Protein AF-A0A4Q8QYJ1-F1 (afdb_monomer_lite)

Sequence (113 aa):
MNRKQAVRINEHLLDAYQAMDDARMAIAGLGKDERLKLEDLLQEVVAALQQKLLAPIYDQYPDLEPPVVDEEIPTVDSRLEWSQVRLPPSLTEADFDSIIFSLLKPQWRRPQG

Foldseek 3Di:
DDPVVLLVLLVVLVVVLVVLVVVLVVCPPPDPVVNVVSVVVSVVVNCCSVPVPVVVSCVVPVVSDDPPPPPPVPPPPPPDDPVNDDDDPVDDPVNVVVVVVVPDDPVPDDDDD

Radius of gyration: 21.28 Å; chains: 1; bounding box: 55×32×40 Å

Structure (mmCIF, N/CA/C/O backbone):
data_AF-A0A4Q8QYJ1-F1
#
_entry.id   AF-A0A4Q8QYJ1-F1
#
loop_
_atom_site.group_PDB
_atom_site.id
_atom_site.type_symbol
_atom_site.label_atom_id
_atom_site.label_alt_id
_atom_site.label_comp_id
_atom_site.label_asym_id
_atom_site.label_entity_id
_atom_site.label_seq_id
_atom_site.pdbx_PDB_ins_code
_atom_site.Cartn_x
_atom_site.Cartn_y
_atom_site.Cartn_z
_atom_site.occupancy
_atom_site.B_iso_or_equiv
_atom_site.auth_seq_id
_atom_site.auth_comp_id
_atom_site.auth_asym_id
_atom_site.auth_atom_id
_atom_site.pdbx_PDB_model_num
ATOM 1 N N . MET A 1 1 ? 19.370 -2.284 -14.302 1.00 87.12 1 MET A N 1
ATOM 2 C CA . MET A 1 1 ? 18.481 -3.471 -14.244 1.00 87.12 1 MET A CA 1
ATOM 3 C C . MET A 1 1 ? 17.864 -3.682 -15.621 1.00 87.12 1 MET A C 1
ATOM 5 O O . MET A 1 1 ? 17.606 -2.681 -16.274 1.00 87.12 1 MET A O 1
ATOM 9 N N . ASN A 1 2 ? 17.649 -4.919 -16.093 1.00 94.81 2 ASN A N 1
ATOM 10 C CA . ASN A 1 2 ? 16.977 -5.133 -17.388 1.00 94.81 2 ASN A CA 1
ATOM 11 C C . ASN A 1 2 ? 15.441 -5.105 -17.255 1.00 94.81 2 ASN A C 1
ATOM 13 O O . ASN A 1 2 ? 14.911 -5.344 -16.172 1.00 94.81 2 ASN A O 1
ATOM 17 N N . ARG A 1 3 ? 14.720 -4.868 -18.359 1.00 93.56 3 ARG A N 1
ATOM 18 C CA . ARG A 1 3 ? 13.250 -4.741 -18.342 1.00 93.56 3 ARG A CA 1
ATOM 19 C C . ARG A 1 3 ? 12.545 -5.968 -17.759 1.00 93.56 3 ARG A C 1
ATOM 21 O O . ARG A 1 3 ? 11.590 -5.833 -17.010 1.00 93.56 3 ARG A O 1
ATOM 28 N N . LYS A 1 4 ? 13.025 -7.180 -18.056 1.00 95.19 4 LYS A N 1
ATOM 29 C CA . LYS A 1 4 ? 12.420 -8.420 -17.535 1.00 95.19 4 LYS A CA 1
ATOM 30 C C . LYS A 1 4 ? 12.559 -8.533 -16.014 1.00 95.19 4 LYS A C 1
ATOM 32 O O . LYS A 1 4 ? 11.681 -9.085 -15.364 1.00 95.19 4 LYS A 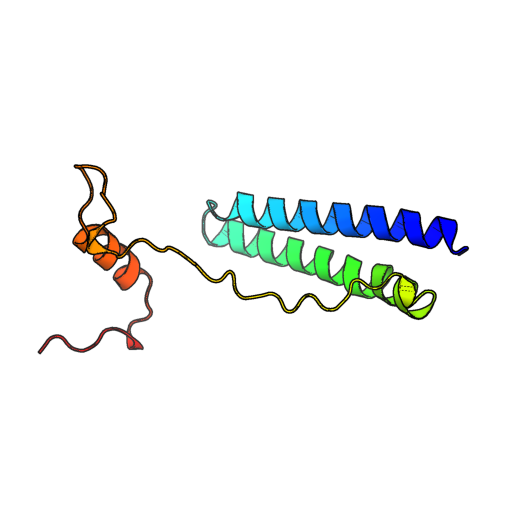O 1
ATOM 37 N N . GLN A 1 5 ? 13.668 -8.056 -15.456 1.00 94.31 5 GLN A N 1
ATOM 38 C CA . GLN A 1 5 ? 13.861 -7.959 -14.011 1.00 94.31 5 GLN A CA 1
ATOM 39 C C . GLN A 1 5 ? 12.973 -6.863 -13.418 1.00 94.31 5 GLN A C 1
ATOM 41 O O . GLN A 1 5 ? 12.353 -7.106 -12.391 1.00 94.31 5 GLN A O 1
ATOM 46 N N . ALA A 1 6 ? 12.869 -5.715 -14.095 1.00 94.19 6 ALA A N 1
ATOM 47 C CA . ALA A 1 6 ? 12.019 -4.604 -13.676 1.00 94.19 6 ALA A CA 1
ATOM 48 C C . ALA A 1 6 ? 10.551 -5.024 -13.551 1.00 94.19 6 ALA A C 1
ATOM 50 O O . ALA A 1 6 ? 9.957 -4.788 -12.510 1.00 94.19 6 ALA A O 1
ATOM 51 N N . VAL A 1 7 ? 10.012 -5.736 -14.548 1.00 94.69 7 VAL A N 1
ATOM 52 C CA . VAL A 1 7 ? 8.640 -6.274 -14.522 1.00 94.69 7 VAL A CA 1
ATOM 53 C C . VAL A 1 7 ? 8.409 -7.164 -13.303 1.00 94.69 7 VAL A C 1
ATOM 55 O O . VAL A 1 7 ? 7.476 -6.927 -12.551 1.00 94.69 7 VAL A O 1
ATOM 58 N N . ARG A 1 8 ? 9.287 -8.145 -13.054 1.00 95.06 8 ARG A N 1
ATOM 59 C CA . ARG A 1 8 ? 9.114 -9.059 -11.912 1.00 95.06 8 ARG A CA 1
ATOM 60 C C . ARG A 1 8 ? 9.200 -8.343 -10.570 1.00 95.06 8 ARG A C 1
ATOM 62 O O . ARG A 1 8 ? 8.470 -8.673 -9.647 1.00 95.06 8 ARG A O 1
ATOM 69 N N . ILE A 1 9 ? 10.135 -7.401 -10.439 1.00 93.38 9 ILE A N 1
ATOM 70 C CA . ILE A 1 9 ? 10.271 -6.623 -9.207 1.00 93.38 9 ILE A CA 1
ATOM 71 C C . ILE A 1 9 ? 9.035 -5.741 -9.022 1.00 93.38 9 ILE A C 1
ATOM 73 O O . ILE A 1 9 ? 8.511 -5.695 -7.918 1.00 93.38 9 ILE A O 1
ATOM 77 N N . ASN A 1 10 ? 8.537 -5.113 -10.088 1.00 92.94 10 ASN A N 1
ATOM 78 C CA . ASN A 1 10 ? 7.308 -4.328 -10.060 1.00 92.94 10 ASN A CA 1
ATOM 79 C C . ASN A 1 10 ? 6.112 -5.162 -9.579 1.00 92.94 10 ASN A C 1
ATOM 81 O O . ASN A 1 10 ? 5.447 -4.769 -8.632 1.00 92.94 10 ASN A O 1
ATOM 85 N N . GLU A 1 11 ? 5.897 -6.344 -10.164 1.00 93.06 11 GLU A N 1
ATOM 86 C CA . GLU A 1 11 ? 4.835 -7.279 -9.758 1.00 93.06 11 GLU A CA 1
ATOM 87 C C . GLU A 1 11 ? 4.925 -7.619 -8.262 1.00 93.06 11 GLU A C 1
ATOM 89 O O . GLU A 1 11 ? 3.959 -7.438 -7.528 1.00 93.06 11 GLU A O 1
ATOM 94 N N . HIS A 1 12 ? 6.107 -8.007 -7.773 1.00 93.44 12 HIS A N 1
ATOM 95 C CA . HIS A 1 12 ? 6.292 -8.319 -6.353 1.00 93.44 12 HIS A CA 1
ATOM 96 C C . HIS A 1 12 ? 6.080 -7.118 -5.423 1.00 93.44 12 HIS A C 1
ATOM 98 O O . HIS A 1 12 ? 5.626 -7.291 -4.292 1.00 93.44 12 HIS A O 1
ATOM 104 N N . LEU A 1 13 ? 6.432 -5.909 -5.865 1.00 91.44 13 LEU A N 1
ATOM 105 C CA . LEU A 1 13 ? 6.209 -4.691 -5.088 1.00 91.44 13 LEU A CA 1
ATOM 106 C C . LEU A 1 13 ? 4.722 -4.330 -5.020 1.00 91.44 13 LEU A C 1
ATOM 108 O O . LEU A 1 13 ? 4.266 -3.903 -3.961 1.00 91.44 13 LEU A O 1
ATOM 112 N N . LEU A 1 14 ? 3.970 -4.541 -6.103 1.00 89.94 14 LEU A N 1
ATOM 113 C CA . LEU A 1 14 ? 2.517 -4.360 -6.123 1.00 89.94 14 LEU A CA 1
ATOM 114 C C . LEU A 1 14 ? 1.808 -5.398 -5.240 1.00 89.94 14 LEU A C 1
ATOM 116 O O . LEU A 1 14 ? 0.946 -5.024 -4.448 1.00 89.94 14 LEU A O 1
ATOM 120 N N . ASP A 1 15 ? 2.229 -6.665 -5.284 1.00 90.75 15 ASP A N 1
ATOM 121 C CA . ASP A 1 15 ? 1.711 -7.709 -4.387 1.00 90.75 15 ASP A CA 1
ATOM 122 C C . ASP A 1 15 ? 1.965 -7.359 -2.910 1.00 90.75 15 ASP A C 1
ATOM 124 O O . ASP A 1 15 ? 1.087 -7.505 -2.058 1.00 90.75 15 ASP A O 1
ATOM 128 N N . ALA A 1 16 ? 3.169 -6.867 -2.594 1.00 90.00 16 ALA A N 1
ATOM 129 C CA . ALA A 1 16 ? 3.515 -6.434 -1.242 1.00 90.00 16 ALA A CA 1
ATOM 130 C C . ALA A 1 16 ? 2.670 -5.235 -0.792 1.00 90.00 16 ALA A C 1
ATOM 132 O O . ALA A 1 16 ? 2.234 -5.197 0.358 1.00 90.00 16 ALA A O 1
ATOM 133 N N . TYR A 1 17 ? 2.419 -4.281 -1.691 1.00 86.31 17 TYR A N 1
ATOM 134 C CA . TYR A 1 17 ? 1.555 -3.135 -1.425 1.00 86.31 17 TYR A CA 1
ATOM 135 C C . TYR A 1 17 ? 0.125 -3.578 -1.094 1.00 86.31 17 TYR A C 1
ATOM 137 O O . TYR A 1 17 ? -0.415 -3.171 -0.066 1.00 86.31 17 TYR A O 1
ATOM 145 N N . GLN A 1 18 ? -0.452 -4.475 -1.901 1.00 85.75 18 GLN A N 1
ATOM 146 C CA . GLN A 1 18 ? -1.789 -5.020 -1.658 1.00 85.75 18 GLN A CA 1
ATOM 147 C C . GLN A 1 18 ? -1.869 -5.740 -0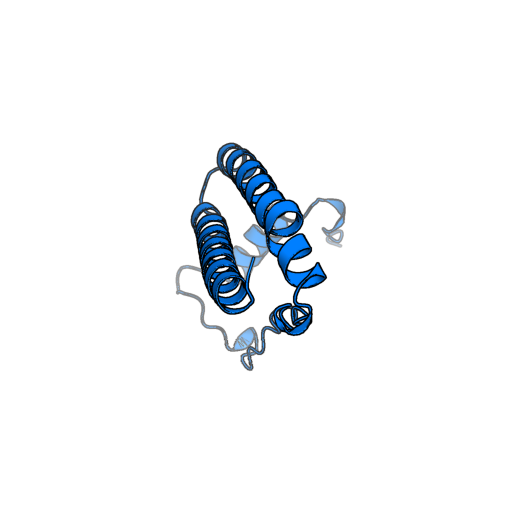.307 1.00 85.75 18 GLN A C 1
ATOM 149 O O . GLN A 1 18 ? -2.777 -5.487 0.478 1.00 85.75 18 GLN A O 1
ATOM 154 N N . ALA A 1 19 ? -0.886 -6.587 0.009 1.00 90.12 19 ALA A N 1
ATOM 155 C CA . ALA A 1 19 ? -0.858 -7.303 1.282 1.00 90.12 19 ALA A CA 1
ATOM 156 C C . ALA A 1 19 ? -0.761 -6.356 2.495 1.00 90.12 19 ALA A C 1
ATOM 158 O O . ALA A 1 19 ? -1.312 -6.647 3.558 1.00 90.12 19 ALA A O 1
ATOM 159 N N . MET A 1 20 ? -0.064 -5.223 2.355 1.00 85.81 20 MET A N 1
ATOM 160 C CA . MET A 1 20 ? -0.001 -4.195 3.399 1.00 85.81 20 MET A CA 1
ATOM 161 C C . MET A 1 20 ? -1.330 -3.460 3.567 1.00 85.81 20 MET A C 1
ATOM 163 O O . MET A 1 20 ? -1.711 -3.169 4.702 1.00 85.81 20 MET A O 1
ATOM 167 N N . ASP A 1 21 ? -2.048 -3.191 2.477 1.00 82.62 21 ASP A N 1
ATOM 168 C CA . ASP A 1 21 ? -3.376 -2.584 2.557 1.00 82.62 21 ASP A CA 1
ATOM 169 C C . ASP A 1 21 ? -4.399 -3.535 3.196 1.00 82.62 21 ASP A C 1
ATOM 171 O O . ASP A 1 21 ? -5.139 -3.145 4.101 1.00 82.62 21 ASP A O 1
ATOM 175 N N . ASP A 1 22 ? -4.353 -4.820 2.845 1.00 85.31 22 ASP A N 1
ATOM 176 C CA . ASP A 1 22 ? -5.168 -5.852 3.490 1.00 85.31 22 ASP A CA 1
ATOM 177 C C . ASP A 1 22 ? -4.865 -5.940 4.996 1.00 85.31 22 ASP A C 1
ATOM 179 O O . ASP A 1 22 ? -5.777 -6.018 5.826 1.00 85.31 22 ASP A O 1
ATOM 183 N N . ALA A 1 23 ? -3.583 -5.868 5.375 1.00 85.50 23 ALA A N 1
ATOM 184 C CA . ALA A 1 23 ? -3.173 -5.832 6.776 1.00 85.50 23 ALA A CA 1
ATOM 185 C C . ALA A 1 23 ? -3.704 -4.579 7.492 1.00 85.50 23 ALA A C 1
ATOM 187 O O . ALA A 1 23 ? -4.204 -4.687 8.613 1.00 85.50 23 ALA A O 1
ATOM 188 N N . ARG A 1 24 ? -3.660 -3.409 6.839 1.00 81.62 24 ARG A N 1
ATOM 189 C CA . ARG A 1 24 ? -4.242 -2.154 7.344 1.00 81.62 24 ARG A CA 1
ATOM 190 C C . ARG A 1 24 ? -5.748 -2.292 7.586 1.00 81.62 24 ARG A C 1
ATOM 192 O O . ARG A 1 24 ? -6.251 -1.853 8.621 1.00 81.62 24 ARG A O 1
ATOM 199 N N . MET A 1 25 ? -6.468 -2.931 6.670 1.00 81.06 25 MET A N 1
ATOM 200 C CA . MET A 1 25 ? -7.902 -3.182 6.821 1.00 81.06 25 MET A CA 1
ATOM 201 C C . MET A 1 25 ? -8.196 -4.168 7.957 1.00 81.06 25 MET A C 1
ATOM 203 O O . MET A 1 25 ? -9.116 -3.946 8.745 1.00 81.06 25 MET A O 1
ATOM 207 N N . ALA A 1 26 ? -7.385 -5.218 8.107 1.00 83.19 26 ALA A N 1
ATOM 208 C CA . ALA A 1 26 ? -7.549 -6.213 9.166 1.00 83.19 26 ALA A CA 1
ATOM 209 C C . ALA A 1 26 ? -7.353 -5.628 10.577 1.00 83.19 26 ALA A C 1
ATOM 211 O O . ALA A 1 26 ? -8.024 -6.041 11.524 1.00 83.19 26 ALA A O 1
ATOM 212 N N . ILE A 1 27 ? -6.469 -4.638 10.729 1.00 78.69 27 ILE A N 1
ATOM 213 C CA . ILE A 1 27 ? -6.177 -4.009 12.028 1.00 78.69 27 ILE A CA 1
ATOM 214 C C . ILE A 1 27 ? -7.190 -2.921 12.407 1.00 78.69 27 ILE A C 1
ATOM 216 O O . ILE A 1 27 ? -7.118 -2.373 13.508 1.00 78.69 27 ILE A O 1
ATOM 220 N N . ALA A 1 28 ? -8.158 -2.609 11.538 1.00 73.62 28 ALA A N 1
ATOM 221 C CA . ALA A 1 28 ? -9.168 -1.583 11.796 1.00 73.62 28 ALA A CA 1
ATOM 222 C C . ALA A 1 28 ? -10.015 -1.866 13.054 1.00 73.62 28 ALA A C 1
ATOM 224 O O . ALA A 1 28 ? -10.568 -0.929 13.631 1.00 73.62 28 ALA A O 1
ATOM 225 N N . GLY A 1 29 ? -10.085 -3.133 13.489 1.00 73.19 29 GLY A N 1
ATOM 226 C CA . GLY A 1 29 ? -10.754 -3.570 14.718 1.00 73.19 29 GLY A CA 1
ATOM 227 C C . GLY A 1 29 ? -9.924 -3.463 16.007 1.00 73.19 29 GLY A C 1
ATOM 228 O O . GLY A 1 29 ? -10.445 -3.793 17.071 1.00 73.19 29 GLY A O 1
ATOM 229 N N . LEU A 1 30 ? -8.657 -3.033 15.945 1.00 78.06 30 LEU A N 1
ATOM 230 C CA . LEU A 1 30 ? -7.816 -2.836 17.133 1.00 78.06 30 LEU A CA 1
ATOM 231 C C . LEU A 1 30 ? -8.217 -1.588 17.935 1.00 78.06 30 LEU A C 1
ATOM 233 O O . LEU A 1 30 ? -8.852 -0.660 17.427 1.00 78.06 30 LEU A O 1
ATOM 237 N N . GLY A 1 31 ? -7.791 -1.543 19.202 1.00 78.69 31 GLY A N 1
ATOM 238 C CA . GLY A 1 31 ? -7.913 -0.349 20.035 1.00 78.69 31 GLY A CA 1
ATOM 239 C C . GLY A 1 31 ? -7.177 0.847 19.419 1.00 78.69 31 GLY A C 1
ATOM 240 O O . GLY A 1 31 ? -6.160 0.687 18.745 1.00 78.69 31 GLY A O 1
ATOM 241 N N . LYS A 1 32 ? -7.683 2.064 19.658 1.00 81.75 32 LYS A N 1
ATOM 242 C CA . LYS A 1 32 ? -7.226 3.300 18.993 1.00 81.75 32 LYS A CA 1
ATOM 243 C C . LYS A 1 32 ? -5.702 3.493 19.013 1.00 81.75 32 LYS A C 1
ATOM 245 O O . LYS A 1 32 ? -5.130 3.836 17.985 1.00 81.75 32 LYS A O 1
ATOM 250 N N . ASP A 1 33 ? -5.053 3.257 20.149 1.00 81.56 33 ASP A N 1
ATOM 251 C CA . ASP A 1 33 ? -3.614 3.511 20.304 1.00 81.56 33 ASP A CA 1
ATOM 252 C C . ASP A 1 33 ? -2.739 2.455 19.608 1.00 81.56 33 ASP A C 1
ATOM 254 O O . ASP A 1 33 ? -1.660 2.773 19.108 1.00 81.56 33 ASP A O 1
ATOM 258 N N . GLU A 1 34 ? -3.197 1.202 19.555 1.00 78.19 34 GLU A N 1
ATOM 259 C CA . GLU A 1 34 ? -2.514 0.108 18.852 1.00 78.19 34 GLU A CA 1
ATOM 260 C C . GLU A 1 34 ? -2.674 0.255 17.341 1.00 78.19 34 GLU A C 1
ATOM 262 O O . GLU A 1 34 ? -1.701 0.112 16.600 1.00 78.19 34 GLU A O 1
ATOM 267 N N . ARG A 1 35 ? -3.883 0.627 16.902 1.00 81.25 35 ARG A N 1
ATOM 268 C CA . ARG A 1 35 ? -4.171 0.944 15.507 1.00 81.25 35 ARG A CA 1
ATOM 269 C C . ARG A 1 35 ? -3.282 2.078 15.007 1.00 81.25 35 ARG A C 1
ATOM 271 O O . ARG A 1 35 ? -2.642 1.896 13.984 1.00 81.25 35 ARG A O 1
ATOM 278 N N . LEU A 1 36 ? -3.210 3.206 15.721 1.00 83.69 36 LEU A N 1
ATOM 279 C CA . LEU A 1 36 ? -2.426 4.368 15.278 1.00 83.69 36 LEU A CA 1
ATOM 280 C C . LEU A 1 36 ? -0.939 4.035 15.121 1.00 83.69 36 LEU A C 1
ATOM 282 O O . LEU A 1 36 ? -0.353 4.329 14.088 1.00 83.69 36 LEU A O 1
ATOM 286 N N . LYS A 1 37 ? -0.340 3.347 16.102 1.00 84.31 37 LYS A N 1
ATOM 287 C CA . LYS A 1 37 ? 1.077 2.956 16.022 1.00 84.31 37 LYS A CA 1
ATOM 288 C C . LYS A 1 37 ? 1.367 2.046 14.833 1.00 84.31 37 LYS A C 1
ATOM 290 O O . LYS A 1 37 ? 2.409 2.180 14.201 1.00 84.31 37 LYS A O 1
ATOM 295 N N . LEU A 1 38 ? 0.483 1.087 14.566 1.00 83.06 38 LEU A N 1
ATOM 296 C CA . LEU A 1 38 ? 0.675 0.146 13.470 1.00 83.06 38 LEU A CA 1
ATOM 297 C C . LEU A 1 38 ? 0.367 0.784 12.110 1.00 83.06 38 LEU A C 1
ATOM 299 O O . LEU A 1 38 ? 1.062 0.501 11.140 1.00 83.06 38 LEU A O 1
ATOM 303 N N . GLU A 1 39 ? -0.628 1.667 12.052 1.00 83.81 39 GLU A N 1
ATOM 304 C CA . GLU A 1 39 ? -0.976 2.451 10.867 1.00 83.81 39 GLU A CA 1
ATOM 305 C C . GLU A 1 39 ? 0.186 3.358 10.442 1.00 83.81 39 GLU A C 1
ATOM 307 O O . GLU A 1 39 ? 0.564 3.325 9.272 1.00 83.81 39 GLU A O 1
ATOM 312 N N . ASP A 1 40 ? 0.820 4.065 11.382 1.00 85.62 40 ASP A N 1
ATOM 313 C CA . ASP A 1 40 ? 1.990 4.909 11.102 1.00 85.62 40 ASP A CA 1
ATOM 314 C C . ASP A 1 40 ? 3.157 4.084 10.527 1.00 85.62 40 ASP A C 1
ATOM 316 O O . ASP A 1 40 ? 3.727 4.430 9.492 1.00 85.62 40 ASP A O 1
ATOM 320 N N . LEU A 1 41 ? 3.474 2.937 11.143 1.00 87.38 41 LEU A N 1
ATOM 321 C CA . LEU A 1 41 ? 4.543 2.050 10.666 1.00 87.38 41 LEU A CA 1
ATOM 322 C C . LEU A 1 41 ? 4.245 1.476 9.272 1.00 87.38 41 LEU A C 1
ATOM 324 O O . LEU A 1 41 ? 5.142 1.394 8.433 1.00 87.38 41 LEU A O 1
ATOM 328 N N . LEU A 1 42 ? 2.996 1.082 9.007 1.00 85.31 42 LEU A N 1
ATOM 329 C CA . LEU A 1 42 ? 2.585 0.590 7.690 1.00 85.31 42 LEU A CA 1
ATOM 330 C C . LEU A 1 42 ? 2.692 1.690 6.628 1.00 85.31 42 LEU A C 1
ATOM 332 O O . LEU A 1 42 ? 3.205 1.428 5.540 1.00 85.31 42 LEU A O 1
ATOM 336 N N . GLN A 1 43 ? 2.279 2.920 6.949 1.00 84.31 43 GLN A N 1
ATOM 337 C CA . GLN A 1 43 ? 2.414 4.064 6.045 1.00 84.31 43 GLN A CA 1
ATOM 338 C C . GLN A 1 43 ? 3.879 4.366 5.712 1.00 84.31 43 GLN A C 1
ATOM 340 O O . GLN A 1 43 ? 4.197 4.609 4.548 1.00 84.31 43 GLN A O 1
ATOM 345 N N . GLU A 1 44 ? 4.787 4.305 6.690 1.00 89.12 44 GLU A N 1
ATOM 346 C CA . GLU A 1 44 ? 6.221 4.508 6.449 1.00 89.12 44 GLU A CA 1
ATOM 347 C C . GLU A 1 44 ? 6.803 3.464 5.489 1.00 89.12 44 GLU A C 1
ATOM 349 O O . GLU A 1 44 ? 7.566 3.804 4.577 1.00 89.12 44 GLU A O 1
ATOM 354 N N . VAL A 1 45 ? 6.432 2.192 5.664 1.00 88.12 45 VAL A N 1
ATOM 355 C CA . VAL A 1 45 ? 6.886 1.112 4.779 1.00 88.12 45 VAL A CA 1
ATOM 356 C C . VAL A 1 45 ? 6.319 1.300 3.375 1.00 88.12 45 VAL A C 1
ATOM 358 O O . VAL A 1 45 ? 7.072 1.239 2.402 1.00 88.12 45 VAL A O 1
ATOM 361 N N . VAL A 1 46 ? 5.024 1.594 3.263 1.00 86.00 46 VAL A N 1
ATOM 362 C CA . VAL A 1 46 ? 4.359 1.883 1.990 1.00 86.00 46 VAL A CA 1
ATOM 363 C C . VAL A 1 46 ? 5.045 3.042 1.257 1.00 86.00 46 VAL A C 1
ATOM 365 O O . VAL A 1 46 ? 5.404 2.905 0.084 1.00 86.00 46 VAL A O 1
ATOM 368 N N . ALA A 1 47 ? 5.310 4.150 1.951 1.00 86.88 47 ALA A N 1
ATOM 369 C CA . ALA A 1 47 ? 5.996 5.302 1.378 1.00 86.88 47 ALA A CA 1
ATOM 370 C C . ALA A 1 47 ? 7.412 4.944 0.901 1.00 86.88 47 ALA A C 1
ATOM 372 O O . ALA A 1 47 ? 7.844 5.384 -0.167 1.00 86.88 47 ALA A O 1
ATOM 373 N N . ALA A 1 48 ? 8.136 4.110 1.655 1.00 89.81 48 ALA A N 1
ATOM 374 C CA . ALA A 1 48 ? 9.457 3.640 1.256 1.00 89.81 48 ALA A CA 1
ATOM 375 C C . ALA A 1 48 ? 9.408 2.755 -0.000 1.00 89.81 48 ALA A C 1
ATOM 377 O O . ALA A 1 48 ? 10.250 2.932 -0.884 1.00 89.81 48 ALA A O 1
ATOM 378 N N . LEU A 1 49 ? 8.434 1.844 -0.113 1.00 88.31 49 LEU A N 1
ATOM 379 C CA . LEU A 1 49 ? 8.243 1.020 -1.312 1.00 88.31 49 LEU A CA 1
ATOM 380 C C . LEU A 1 49 ? 7.939 1.891 -2.540 1.00 88.31 49 LEU A C 1
ATOM 382 O O . LEU A 1 49 ? 8.577 1.725 -3.581 1.00 88.31 49 LEU A O 1
ATOM 386 N N . GLN A 1 50 ? 7.032 2.861 -2.405 1.00 87.25 50 GLN A N 1
ATOM 387 C CA . GLN A 1 50 ? 6.663 3.764 -3.496 1.00 87.25 50 GLN A CA 1
ATOM 388 C C . GLN A 1 50 ? 7.836 4.653 -3.932 1.00 87.25 50 GLN A C 1
ATOM 390 O O . GLN A 1 50 ? 8.210 4.659 -5.103 1.00 87.25 50 GLN A O 1
ATOM 395 N N . GLN A 1 51 ? 8.462 5.375 -2.999 1.00 89.81 51 GLN A N 1
ATOM 396 C CA . GLN A 1 51 ? 9.461 6.389 -3.348 1.00 89.81 51 GLN A CA 1
ATOM 397 C C . GLN A 1 51 ? 10.838 5.806 -3.668 1.00 89.81 51 GLN A C 1
ATOM 399 O O . GLN A 1 51 ? 11.547 6.338 -4.518 1.00 89.81 51 GLN A O 1
ATOM 404 N N . LYS A 1 52 ? 11.260 4.746 -2.967 1.00 90.88 52 LYS A N 1
ATOM 405 C CA . LYS A 1 52 ? 12.636 4.236 -3.089 1.00 90.88 52 LYS A CA 1
ATOM 406 C C . LYS A 1 52 ? 12.764 3.078 -4.064 1.00 90.88 52 LYS A C 1
ATOM 408 O O . LYS A 1 52 ? 13.878 2.824 -4.517 1.00 90.88 52 LYS A O 1
ATOM 413 N N . LEU A 1 53 ? 11.675 2.363 -4.353 1.00 89.75 53 LEU A N 1
ATOM 414 C CA . LEU A 1 53 ? 11.711 1.182 -5.217 1.00 89.75 53 LEU A CA 1
ATOM 415 C C . LEU A 1 53 ? 10.886 1.377 -6.487 1.00 89.75 53 LEU A C 1
ATOM 417 O O . LEU A 1 53 ? 11.448 1.231 -7.568 1.00 89.75 53 LEU A O 1
ATOM 421 N N . LEU A 1 54 ? 9.605 1.744 -6.382 1.00 91.69 54 LEU A N 1
ATOM 422 C CA . LEU A 1 54 ? 8.734 1.884 -7.555 1.00 91.69 54 LEU A CA 1
ATOM 423 C C . LEU A 1 54 ? 9.085 3.105 -8.412 1.00 91.69 54 LEU A C 1
ATOM 425 O O . LEU A 1 54 ? 9.283 2.947 -9.613 1.00 91.69 54 LEU A O 1
ATOM 429 N N . ALA A 1 55 ? 9.256 4.289 -7.818 1.00 92.31 55 ALA A N 1
ATOM 430 C CA . ALA A 1 55 ? 9.569 5.498 -8.588 1.00 92.31 55 ALA A CA 1
ATOM 431 C C . ALA A 1 55 ? 10.833 5.348 -9.469 1.00 92.31 55 ALA A C 1
ATOM 433 O O . ALA A 1 55 ? 10.745 5.600 -10.668 1.00 92.31 55 ALA A O 1
ATOM 434 N N . PRO A 1 56 ? 11.970 4.804 -8.980 1.00 94.25 56 PRO A N 1
ATOM 435 C CA . PRO A 1 56 ? 13.129 4.550 -9.842 1.00 94.25 56 PRO A CA 1
ATOM 436 C C . PRO A 1 56 ? 12.901 3.507 -10.947 1.00 94.25 56 PRO A C 1
ATOM 438 O O . PRO A 1 56 ? 13.637 3.498 -11.939 1.00 94.25 56 PRO A O 1
ATOM 441 N N . ILE A 1 57 ? 11.952 2.581 -10.759 1.00 94.00 57 ILE A N 1
ATOM 442 C CA . ILE A 1 57 ? 11.559 1.608 -11.785 1.00 94.00 57 ILE A CA 1
ATOM 443 C C . ILE A 1 57 ? 10.753 2.312 -12.871 1.00 94.00 57 ILE A C 1
ATOM 445 O O . ILE A 1 57 ? 11.055 2.103 -14.044 1.00 94.00 57 ILE A O 1
ATOM 449 N N . TYR A 1 58 ? 9.798 3.162 -12.495 1.00 94.81 58 TYR A N 1
ATOM 450 C CA . TYR A 1 58 ? 8.969 3.923 -13.430 1.00 94.81 58 TYR A CA 1
ATOM 451 C C . TYR A 1 58 ? 9.774 4.986 -14.183 1.00 94.81 58 TYR A C 1
ATOM 453 O O . TYR A 1 58 ? 9.626 5.100 -15.394 1.00 94.81 58 TYR A O 1
ATOM 461 N N . ASP A 1 59 ? 10.736 5.647 -13.533 1.00 94.44 59 ASP A N 1
ATOM 462 C CA . ASP A 1 59 ? 11.672 6.563 -14.203 1.00 94.44 59 ASP A CA 1
ATOM 463 C C . ASP A 1 59 ? 12.459 5.869 -15.331 1.00 94.44 59 ASP A C 1
ATOM 465 O O . ASP A 1 59 ? 12.763 6.467 -16.364 1.00 94.44 59 ASP A O 1
ATOM 469 N N . GLN A 1 60 ? 12.813 4.592 -15.138 1.00 94.94 60 GLN A N 1
ATOM 470 C CA . GLN A 1 60 ? 13.535 3.790 -16.133 1.00 94.94 60 GLN A CA 1
ATOM 471 C C . GLN A 1 60 ? 12.610 3.125 -17.159 1.00 94.94 60 GLN A C 1
ATOM 473 O O . GLN A 1 60 ? 13.021 2.915 -18.302 1.00 94.94 60 GLN A O 1
ATOM 478 N N . TYR A 1 61 ? 11.397 2.756 -16.750 1.00 94.94 61 TYR A N 1
ATOM 479 C CA . TYR A 1 61 ? 10.411 2.027 -17.545 1.00 94.94 61 TYR A CA 1
ATOM 480 C C . TYR A 1 61 ? 9.009 2.614 -17.305 1.00 94.94 61 TYR A C 1
ATOM 482 O O . TYR A 1 61 ? 8.215 2.015 -16.572 1.00 94.94 61 TYR A O 1
ATOM 490 N N . PRO A 1 62 ? 8.688 3.773 -17.913 1.00 91.94 62 PRO A N 1
ATOM 491 C CA . PRO A 1 62 ? 7.424 4.473 -17.663 1.00 91.94 62 PRO A CA 1
ATOM 492 C C . PRO A 1 62 ? 6.186 3.663 -18.061 1.00 91.94 62 PRO A C 1
ATOM 494 O O . PRO A 1 62 ? 5.106 3.856 -17.524 1.00 91.94 62 PRO A O 1
ATOM 497 N N . ASP A 1 63 ? 6.342 2.715 -18.986 1.00 92.31 63 ASP A N 1
ATOM 498 C CA . ASP A 1 63 ? 5.290 1.791 -19.411 1.00 92.31 63 ASP A CA 1
ATOM 499 C C . ASP A 1 63 ? 4.860 0.791 -18.324 1.00 92.31 63 ASP A C 1
ATOM 501 O O . ASP A 1 63 ? 3.861 0.097 -18.503 1.00 92.31 63 ASP A O 1
ATOM 505 N N . LEU A 1 64 ? 5.625 0.678 -17.232 1.00 92.25 64 LEU A N 1
ATOM 506 C CA . LEU A 1 64 ? 5.296 -0.173 -16.086 1.00 92.25 64 LEU A CA 1
ATOM 507 C C . LEU A 1 64 ? 4.503 0.555 -14.999 1.00 92.25 64 LEU A C 1
ATOM 509 O O . LEU A 1 64 ? 3.983 -0.118 -14.108 1.00 92.25 64 LEU A O 1
ATOM 513 N N . GLU A 1 65 ? 4.436 1.887 -15.044 1.00 89.75 65 GLU A N 1
ATOM 514 C CA . GLU A 1 65 ? 3.627 2.654 -14.104 1.00 89.75 65 GLU A CA 1
ATOM 515 C C . GLU A 1 65 ? 2.147 2.317 -14.340 1.00 89.75 65 GLU A C 1
ATOM 517 O O . GLU A 1 65 ? 1.674 2.407 -15.480 1.00 89.75 65 GLU A O 1
ATOM 522 N N . PRO A 1 66 ? 1.405 1.878 -13.303 1.00 81.75 66 PRO A N 1
ATOM 523 C CA . PRO A 1 66 ? -0.025 1.682 -13.429 1.00 81.75 66 PRO A CA 1
ATOM 524 C C . PRO A 1 66 ? -0.654 2.979 -13.941 1.00 81.75 66 PRO A C 1
ATOM 526 O O . PRO A 1 66 ? -0.251 4.057 -13.495 1.00 81.75 66 PRO A O 1
ATOM 529 N N . PRO A 1 67 ? -1.644 2.914 -14.849 1.00 77.69 67 PRO A N 1
ATOM 530 C CA . PRO A 1 67 ? -2.421 4.104 -15.155 1.00 77.69 67 PRO A CA 1
ATOM 531 C C . PRO A 1 67 ? -2.925 4.676 -13.833 1.00 77.69 67 PRO A C 1
ATOM 533 O O . PRO A 1 67 ? -3.275 3.900 -12.941 1.00 77.69 67 PRO A O 1
ATOM 536 N N . VAL A 1 68 ? -2.941 6.006 -13.706 1.00 66.56 68 VAL A N 1
ATOM 537 C CA . VAL A 1 68 ? -3.596 6.663 -12.575 1.00 66.56 68 VAL A CA 1
ATOM 538 C C . VAL A 1 68 ? -5.030 6.157 -12.585 1.00 66.56 68 VAL A C 1
ATOM 540 O O . VAL A 1 68 ? -5.842 6.563 -13.417 1.00 66.56 68 VAL A O 1
ATOM 543 N N . VAL A 1 69 ? -5.302 5.175 -11.732 1.00 58.78 69 VAL A N 1
ATOM 544 C CA . VAL A 1 69 ? -6.655 4.786 -11.405 1.00 58.78 69 VAL A CA 1
ATOM 545 C C . VAL A 1 69 ? -7.101 6.006 -10.633 1.00 58.78 69 VAL A C 1
ATOM 547 O O . VAL A 1 69 ? -6.595 6.247 -9.537 1.00 58.78 69 VAL A O 1
ATOM 550 N N . ASP A 1 70 ? -7.936 6.849 -11.245 1.00 52.97 70 ASP A N 1
ATOM 551 C CA . ASP A 1 70 ? -8.807 7.696 -10.444 1.00 52.97 70 ASP A CA 1
ATOM 552 C C . ASP A 1 70 ? -9.395 6.715 -9.437 1.00 52.97 70 ASP A C 1
ATOM 554 O O . ASP A 1 70 ? -10.106 5.793 -9.840 1.00 52.97 70 ASP A O 1
ATOM 558 N N . GLU A 1 71 ? -8.959 6.791 -8.176 1.00 52.06 71 GLU A N 1
ATOM 559 C CA . GLU A 1 71 ? -9.582 6.062 -7.088 1.00 52.06 71 GLU A CA 1
ATOM 560 C C . GLU A 1 71 ? -11.020 6.566 -7.107 1.00 52.06 71 GLU A C 1
ATOM 562 O O . GLU A 1 71 ? -11.339 7.594 -6.508 1.00 52.06 71 GLU A O 1
ATOM 567 N N . GLU A 1 72 ? -11.874 5.925 -7.912 1.00 47.09 72 GLU A N 1
ATOM 568 C CA . GLU A 1 72 ? -13.300 6.140 -7.886 1.00 47.09 72 GLU A CA 1
ATOM 569 C C . GLU A 1 72 ? -13.639 5.856 -6.439 1.00 47.09 72 GLU A C 1
ATOM 571 O O . GLU A 1 72 ? -13.599 4.703 -6.001 1.00 47.09 72 GLU A O 1
ATOM 576 N N . ILE A 1 73 ? -13.875 6.935 -5.680 1.00 51.78 73 ILE A N 1
ATOM 577 C CA . ILE A 1 73 ? -14.464 6.884 -4.349 1.00 51.78 73 ILE A CA 1
ATOM 578 C C . ILE A 1 73 ? -15.529 5.813 -4.485 1.00 51.78 73 ILE A C 1
ATOM 580 O O . ILE A 1 73 ? -16.405 6.027 -5.333 1.00 51.78 73 ILE A O 1
ATOM 584 N N . PRO A 1 74 ? -15.417 4.663 -3.785 1.00 50.91 74 PRO A N 1
ATOM 585 C CA . PRO A 1 74 ? -16.253 3.513 -4.065 1.00 50.91 74 PRO A CA 1
ATOM 586 C C . PRO A 1 74 ? -17.677 4.021 -4.053 1.00 50.91 74 PRO A C 1
ATOM 588 O O . PRO A 1 74 ? -18.193 4.451 -3.017 1.00 50.91 74 PRO A O 1
ATOM 591 N N . THR A 1 75 ? -18.254 4.117 -5.249 1.00 49.72 75 THR A N 1
ATOM 592 C CA . THR A 1 75 ? -19.568 4.706 -5.380 1.00 49.72 75 THR A CA 1
ATOM 593 C C . THR A 1 75 ? -20.436 3.618 -4.811 1.00 49.72 75 THR A C 1
ATOM 595 O O . THR A 1 75 ? -20.515 2.529 -5.379 1.00 49.72 75 THR A O 1
ATOM 598 N N . VAL A 1 76 ? -20.969 3.844 -3.612 1.00 57.66 76 VAL A N 1
ATOM 599 C CA . VAL A 1 76 ? -21.931 2.931 -3.010 1.00 57.66 76 VAL A CA 1
ATOM 600 C C . VAL A 1 76 ? -23.164 2.987 -3.910 1.00 57.66 76 VAL A C 1
ATOM 602 O O . VAL A 1 76 ? -24.098 3.739 -3.656 1.00 57.66 76 VAL A O 1
ATOM 605 N N . ASP A 1 77 ? -23.148 2.221 -5.000 1.00 55.03 77 ASP A N 1
ATOM 606 C CA . ASP A 1 77 ? -24.290 1.989 -5.879 1.00 55.03 77 ASP A CA 1
ATOM 607 C C . ASP A 1 77 ? -25.150 0.904 -5.233 1.00 55.03 77 ASP A C 1
ATOM 609 O O . ASP A 1 77 ? -25.304 -0.226 -5.703 1.00 55.03 77 ASP A O 1
ATOM 613 N N . SER A 1 78 ? -25.660 1.241 -4.051 1.00 64.19 78 SER A N 1
ATOM 614 C CA . SER A 1 78 ? -26.777 0.519 -3.485 1.00 64.19 78 SER A CA 1
ATOM 615 C C . SER A 1 78 ? -28.030 1.044 -4.166 1.00 64.19 78 SER A C 1
ATOM 617 O O . SER A 1 78 ? -28.503 2.133 -3.860 1.00 64.19 78 SER A O 1
ATOM 619 N N . ARG A 1 79 ? -28.621 0.229 -5.042 1.00 74.00 79 ARG A N 1
ATOM 620 C CA . ARG A 1 79 ? -29.983 0.465 -5.553 1.00 74.00 79 ARG A CA 1
ATOM 621 C C . ARG A 1 79 ? -31.058 0.353 -4.469 1.00 74.00 79 ARG A C 1
ATOM 623 O O . ARG A 1 79 ? -32.230 0.572 -4.763 1.00 74.00 79 ARG A O 1
ATOM 630 N N . LEU A 1 80 ? -30.684 -0.081 -3.263 1.00 73.75 80 LEU A N 1
ATOM 631 C CA . LEU A 1 80 ? -31.591 -0.147 -2.130 1.00 73.75 80 LEU A CA 1
ATOM 632 C C . LEU A 1 80 ? -31.709 1.232 -1.496 1.00 73.75 80 LEU A C 1
ATOM 634 O O . LEU A 1 80 ? -30.720 1.798 -1.032 1.00 73.75 80 LEU A O 1
ATOM 638 N N . GLU A 1 81 ? -32.944 1.706 -1.419 1.00 77.19 81 GLU A N 1
ATOM 639 C CA . GLU A 1 81 ? -33.327 2.797 -0.535 1.00 77.19 81 GLU A CA 1
ATOM 640 C C . GLU A 1 81 ? -33.145 2.361 0.925 1.00 77.19 81 GLU A C 1
ATOM 642 O O . GLU A 1 81 ? -33.350 1.191 1.262 1.00 77.19 81 GLU A O 1
ATOM 647 N N . TRP A 1 82 ? -32.844 3.298 1.829 1.00 69.94 82 TRP A N 1
ATOM 648 C CA . TRP A 1 82 ? -32.748 3.008 3.270 1.00 69.94 82 TRP A CA 1
ATOM 649 C C . TRP A 1 82 ? -33.997 2.310 3.822 1.00 69.94 82 TRP A C 1
ATOM 651 O O . TRP A 1 82 ? -33.895 1.402 4.640 1.00 69.94 82 TRP A O 1
ATOM 661 N N . SER A 1 83 ? -35.174 2.655 3.299 1.00 72.94 83 SER A N 1
ATOM 662 C CA . SER A 1 83 ? -36.451 2.022 3.654 1.00 72.94 83 SER A CA 1
ATOM 663 C C . SER A 1 83 ? -36.551 0.538 3.267 1.00 72.94 83 SER A C 1
ATOM 665 O O . SER A 1 83 ? -37.405 -0.183 3.783 1.00 72.94 83 SER A O 1
ATOM 667 N N . GLN A 1 84 ? -35.698 0.072 2.353 1.00 78.44 84 GLN A N 1
ATOM 668 C CA . GLN A 1 84 ? -35.632 -1.313 1.888 1.00 78.44 84 GLN A CA 1
ATOM 669 C C . GLN A 1 84 ? -34.590 -2.136 2.655 1.00 78.44 84 GLN A C 1
ATOM 671 O O . GLN A 1 84 ? -34.576 -3.366 2.546 1.00 78.44 84 GLN A O 1
ATOM 676 N N . VAL A 1 85 ? -33.743 -1.485 3.455 1.00 76.81 85 VAL A N 1
ATOM 677 C CA . VAL A 1 85 ? -32.767 -2.150 4.316 1.00 76.81 85 VAL A CA 1
ATOM 678 C C . VAL A 1 85 ? -33.502 -2.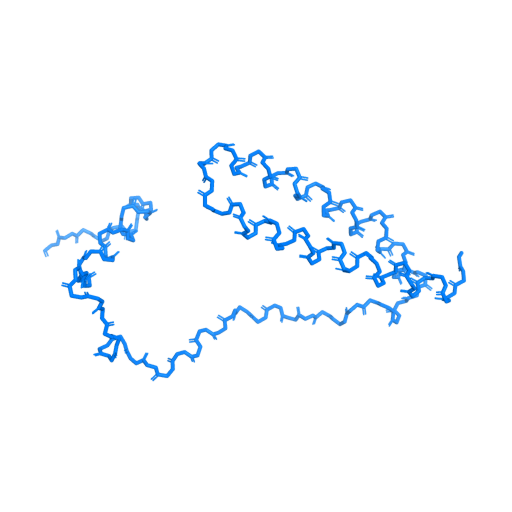776 5.502 1.00 76.81 85 VAL A C 1
ATOM 680 O O . VAL A 1 85 ? -34.124 -2.093 6.311 1.00 76.81 85 VAL A O 1
ATOM 683 N N . ARG A 1 86 ? -33.440 -4.106 5.621 1.00 80.50 86 ARG A N 1
ATOM 684 C CA . ARG A 1 86 ? -33.986 -4.827 6.778 1.00 80.50 86 ARG A CA 1
ATOM 685 C C . ARG A 1 86 ? -32.903 -5.011 7.825 1.00 80.50 86 ARG A C 1
ATOM 687 O O . ARG A 1 86 ? -31.975 -5.792 7.626 1.00 80.50 86 ARG A O 1
ATOM 694 N N . LEU A 1 87 ? -33.050 -4.316 8.944 1.00 78.38 87 LEU A N 1
ATOM 695 C CA . LEU A 1 87 ? -32.176 -4.493 10.094 1.00 78.38 87 LEU A CA 1
ATOM 696 C C . LEU A 1 87 ? -32.491 -5.813 10.821 1.00 78.38 87 LEU A C 1
ATOM 698 O O . LEU A 1 87 ? -33.636 -6.282 10.790 1.00 78.38 87 LEU A O 1
ATOM 702 N N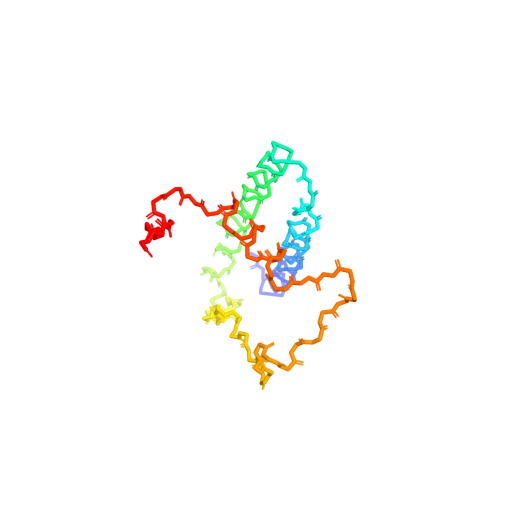 . PRO A 1 88 ? -31.498 -6.430 11.487 1.00 84.81 88 PRO A N 1
ATOM 703 C CA . PRO A 1 88 ? -31.753 -7.494 12.448 1.00 84.81 88 PRO A CA 1
ATOM 704 C C . PRO A 1 88 ? -32.790 -7.045 13.493 1.00 84.81 88 PRO A C 1
ATOM 706 O O . PRO A 1 88 ? -32.780 -5.878 13.871 1.00 84.81 88 PRO A O 1
ATOM 709 N N . PRO A 1 89 ? -33.633 -7.943 14.037 1.00 79.81 89 PRO A N 1
ATOM 710 C CA . PRO A 1 89 ? -34.699 -7.567 14.978 1.00 79.81 89 PRO A CA 1
ATOM 711 C C . PRO A 1 89 ? -34.205 -6.853 16.243 1.00 79.81 89 PRO A C 1
ATOM 713 O O . PRO A 1 89 ? -34.979 -6.202 16.935 1.00 79.81 89 PRO A O 1
ATOM 716 N N . SER A 1 90 ? -32.923 -7.025 16.565 1.00 83.62 90 SER A N 1
ATOM 717 C CA . SER A 1 90 ? -32.243 -6.426 17.708 1.00 83.62 90 SER A CA 1
ATOM 718 C C . SER A 1 90 ? -31.702 -5.019 17.449 1.00 83.62 90 SER A C 1
ATOM 720 O O . SER A 1 90 ? -31.108 -4.453 18.359 1.00 83.62 90 SER A O 1
ATOM 722 N N . LEU A 1 91 ? -31.818 -4.496 16.225 1.00 81.19 91 LEU A N 1
ATOM 723 C CA . LEU A 1 91 ? -31.252 -3.212 15.821 1.00 81.19 91 LEU A CA 1
ATOM 724 C C . LEU A 1 91 ? -32.311 -2.343 15.148 1.00 81.19 91 LEU A C 1
ATOM 726 O O . LEU A 1 91 ? -33.071 -2.793 14.291 1.00 81.19 91 LEU A O 1
ATOM 730 N N . THR A 1 92 ? -32.314 -1.072 15.516 1.00 84.00 92 THR A N 1
ATOM 731 C CA . THR A 1 92 ? -33.166 -0.028 14.956 1.00 84.00 92 THR A CA 1
ATOM 732 C C . THR A 1 92 ? -32.318 1.031 14.261 1.00 84.00 92 THR A C 1
ATOM 734 O O . THR A 1 92 ? -31.125 1.162 14.524 1.00 84.00 92 THR A O 1
ATOM 737 N N . GLU A 1 93 ? -32.932 1.820 13.381 1.00 80.12 93 GLU A N 1
ATOM 738 C CA . GLU A 1 93 ? -32.285 2.982 12.754 1.00 80.12 93 GLU A CA 1
ATOM 739 C C . GLU A 1 93 ? -31.721 3.953 13.808 1.00 80.12 93 GLU A C 1
ATOM 741 O O . GLU A 1 93 ? -30.595 4.428 13.682 1.00 80.12 93 GLU A O 1
ATOM 746 N N . ALA A 1 94 ? -32.443 4.139 14.919 1.00 82.75 94 ALA A N 1
ATOM 747 C CA . ALA A 1 94 ? -32.009 4.975 16.035 1.00 82.75 94 ALA A CA 1
ATOM 748 C C . ALA A 1 94 ? -30.708 4.482 16.699 1.00 82.75 94 ALA A C 1
ATOM 750 O O . ALA A 1 94 ? -29.929 5.295 17.202 1.00 82.75 94 ALA A O 1
ATOM 751 N N . ASP A 1 95 ? -30.444 3.171 16.688 1.00 83.94 95 ASP A N 1
ATOM 752 C CA . ASP A 1 95 ? -29.194 2.616 17.216 1.00 83.94 95 ASP A CA 1
ATOM 753 C C . ASP A 1 95 ? -28.002 3.006 16.329 1.00 83.94 95 ASP A C 1
ATOM 755 O O . ASP A 1 95 ? -26.937 3.362 16.839 1.00 83.94 95 ASP A O 1
ATOM 759 N N . PHE A 1 96 ? -28.192 3.018 15.004 1.00 80.44 96 PHE A N 1
ATOM 760 C CA . PHE A 1 96 ? -27.179 3.485 14.054 1.00 80.44 96 PHE A CA 1
ATOM 761 C C . PHE A 1 96 ? -26.933 4.982 14.184 1.00 80.44 96 PHE A C 1
ATOM 763 O O . PHE A 1 96 ? -25.778 5.397 14.298 1.00 80.44 96 PHE A O 1
ATOM 770 N N . ASP A 1 97 ? -27.997 5.781 14.237 1.00 81.19 97 ASP A N 1
ATOM 771 C CA . ASP A 1 97 ? -27.902 7.224 14.445 1.00 81.19 97 ASP A CA 1
ATOM 772 C C . ASP A 1 97 ? -27.132 7.547 15.724 1.00 81.19 97 ASP A C 1
ATOM 774 O O . ASP A 1 97 ? -26.231 8.385 15.719 1.00 81.19 97 ASP A O 1
ATOM 778 N N . SER A 1 98 ? -27.422 6.842 16.818 1.00 81.94 98 SER A N 1
ATOM 779 C CA . SER A 1 98 ? -26.721 7.015 18.091 1.00 81.94 98 SER A CA 1
ATOM 780 C C . SER A 1 98 ? -25.216 6.753 17.962 1.00 81.94 98 SER A C 1
ATOM 782 O O . SER A 1 98 ? -24.401 7.568 18.411 1.00 81.94 98 SER A O 1
ATOM 784 N N . ILE A 1 99 ? -24.825 5.670 17.279 1.00 83.50 99 ILE A N 1
ATOM 785 C CA . ILE A 1 99 ? -23.417 5.345 17.010 1.00 83.50 99 ILE A CA 1
ATOM 786 C C . ILE A 1 99 ? -22.777 6.432 16.140 1.00 83.50 99 ILE A C 1
ATOM 788 O O . ILE A 1 99 ? -21.734 6.973 16.510 1.00 83.50 99 ILE A O 1
ATOM 792 N N . ILE A 1 100 ? -23.407 6.815 15.029 1.00 80.06 100 ILE A N 1
ATOM 793 C CA . ILE A 1 100 ? -22.887 7.829 14.104 1.00 80.06 100 ILE A CA 1
ATOM 794 C C . ILE A 1 100 ? -22.719 9.172 14.826 1.00 80.06 100 ILE A C 1
ATOM 796 O O . ILE A 1 100 ? -21.635 9.759 14.809 1.00 80.06 100 ILE A O 1
ATOM 800 N N . PHE A 1 101 ? -23.740 9.641 15.544 1.00 82.50 101 PHE A N 1
ATOM 801 C CA . PHE A 1 101 ? -23.680 10.896 16.294 1.00 82.50 101 PHE A CA 1
ATOM 802 C C . PHE A 1 101 ? -22.698 10.856 17.468 1.00 82.50 101 PHE A C 1
ATOM 804 O O . PHE A 1 101 ? -22.186 11.912 17.860 1.00 82.50 101 PHE A O 1
ATOM 811 N N . SER A 1 102 ? -22.405 9.679 18.029 1.00 80.25 102 SER A N 1
ATOM 812 C CA . SER A 1 102 ? -21.358 9.521 19.046 1.00 80.25 102 SER A CA 1
ATOM 813 C C . SER A 1 102 ? -19.947 9.708 18.474 1.00 80.25 102 SER A C 1
ATOM 815 O O . SER A 1 102 ? -19.067 10.206 19.176 1.00 80.25 102 SER A O 1
ATOM 817 N N . LEU A 1 103 ? -19.752 9.378 17.194 1.00 78.75 103 LEU A N 1
ATOM 818 C CA . LEU A 1 103 ? -18.472 9.473 16.489 1.00 78.75 103 LEU A CA 1
ATOM 819 C C . LEU A 1 103 ? -18.258 10.841 15.820 1.00 78.75 103 LEU A C 1
ATOM 821 O O . LEU A 1 103 ? -17.119 11.242 15.571 1.00 78.75 103 LEU A O 1
ATOM 825 N N . LEU A 1 104 ? -19.336 11.582 15.544 1.00 76.94 104 LEU A N 1
ATOM 826 C CA . LEU A 1 104 ? -19.261 12.919 14.955 1.00 76.94 104 LEU A CA 1
ATOM 827 C C . LEU A 1 104 ? -18.755 13.962 15.966 1.00 76.94 104 LEU A C 1
ATOM 829 O O . LEU A 1 104 ? -19.243 14.071 17.093 1.00 76.94 104 LEU A O 1
ATOM 833 N N . LYS A 1 105 ? -17.792 14.793 15.537 1.00 66.62 105 LYS A N 1
ATOM 834 C CA . LYS A 1 105 ? -17.289 15.919 16.344 1.00 66.62 105 LYS A CA 1
ATOM 835 C C . LYS A 1 105 ? -18.429 16.910 16.664 1.00 66.62 105 LYS A C 1
ATOM 837 O O . LYS A 1 105 ? -19.257 17.163 15.787 1.00 66.62 105 LYS A O 1
ATOM 842 N N . PRO A 1 106 ? -18.440 17.545 17.858 1.00 63.19 106 PRO A N 1
ATOM 843 C CA . PRO A 1 106 ? -19.566 18.351 18.357 1.00 63.19 106 PRO A CA 1
ATOM 844 C C . PRO A 1 106 ? -20.088 19.435 17.403 1.00 63.19 106 PRO A C 1
ATOM 846 O O . PRO A 1 106 ? -21.279 19.721 17.402 1.00 63.19 106 PRO A O 1
ATOM 849 N N . GLN A 1 107 ? -19.222 19.998 16.556 1.00 60.38 107 GLN A N 1
ATOM 850 C CA . GLN A 1 107 ? -19.555 21.053 15.591 1.00 60.38 107 GLN A CA 1
ATOM 851 C C . GLN A 1 107 ? -20.560 20.643 14.492 1.00 60.38 107 GLN A C 1
ATOM 853 O O . GLN A 1 107 ? -21.049 21.508 13.774 1.00 60.38 107 GLN A O 1
ATOM 858 N N . TRP A 1 108 ? -20.867 19.347 14.351 1.00 56.84 108 TRP A N 1
ATOM 859 C CA . TRP A 1 108 ? -21.789 18.812 13.337 1.00 56.84 108 TRP A CA 1
ATOM 860 C C . TRP A 1 108 ? -23.152 18.386 13.897 1.00 56.84 108 TRP A C 1
ATOM 862 O O . TRP A 1 108 ? -24.027 17.970 13.139 1.00 56.84 108 TRP A O 1
ATOM 872 N N . ARG A 1 109 ? -23.368 18.499 15.214 1.00 56.31 109 ARG A N 1
ATOM 873 C CA . ARG A 1 109 ? -24.692 18.285 15.805 1.00 56.31 109 ARG A CA 1
ATOM 874 C C . ARG A 1 109 ? -25.515 19.548 15.556 1.00 56.31 109 ARG A C 1
ATOM 876 O O . ARG A 1 109 ? -25.221 20.590 16.137 1.00 56.31 109 ARG A O 1
ATOM 883 N N . ARG A 1 110 ? -26.523 19.490 14.676 1.00 50.69 110 ARG A N 1
ATOM 884 C CA . ARG A 1 110 ? -27.492 20.595 14.578 1.00 50.69 110 ARG A CA 1
ATOM 885 C C . ARG A 1 110 ? -28.150 20.780 15.952 1.00 50.69 110 ARG A C 1
ATOM 887 O O . ARG A 1 110 ? -28.431 19.773 16.607 1.00 50.69 110 ARG A O 1
ATOM 894 N N . PRO A 1 111 ? -28.395 22.021 16.401 1.00 48.06 111 PRO A N 1
ATOM 895 C CA . PRO A 1 111 ? -29.149 22.230 17.623 1.00 48.06 111 PRO A CA 1
ATOM 896 C C . PRO A 1 111 ? -30.547 21.637 17.423 1.00 48.06 111 PRO A C 1
ATOM 898 O O . PRO A 1 111 ? -31.217 21.955 16.441 1.00 48.06 111 PRO A O 1
ATOM 901 N N . GLN A 1 112 ? -30.949 20.737 18.322 1.00 48.44 112 GLN A N 1
ATOM 902 C CA . GLN A 1 112 ? -32.342 20.320 18.432 1.00 48.44 112 GLN A CA 1
ATOM 903 C C . GLN A 1 112 ? -33.138 21.560 18.854 1.00 48.44 112 GLN A C 1
ATOM 905 O O . GLN A 1 112 ? -32.883 22.118 19.923 1.00 48.44 112 GLN A O 1
ATOM 910 N N . GLY A 1 113 ? -34.009 22.024 17.963 1.00 39.66 113 GLY A N 1
ATOM 911 C CA . GLY A 1 113 ? -35.036 23.028 18.222 1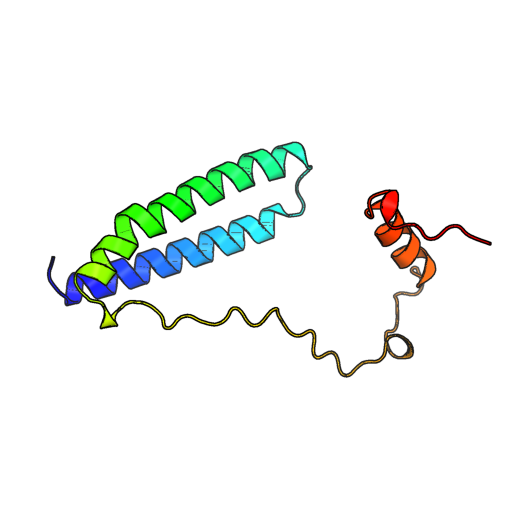.00 39.66 113 GLY A CA 1
ATOM 912 C C . GLY A 1 113 ? -36.400 22.371 18.159 1.00 39.66 113 GLY A C 1
ATOM 913 O O . GLY A 1 113 ? -36.542 21.436 17.339 1.00 39.66 113 GLY A O 1
#

Secondary structure (DSSP, 8-state):
--HHHHHHHHHHHHHHHHHHHHHHHHGGGS-HHH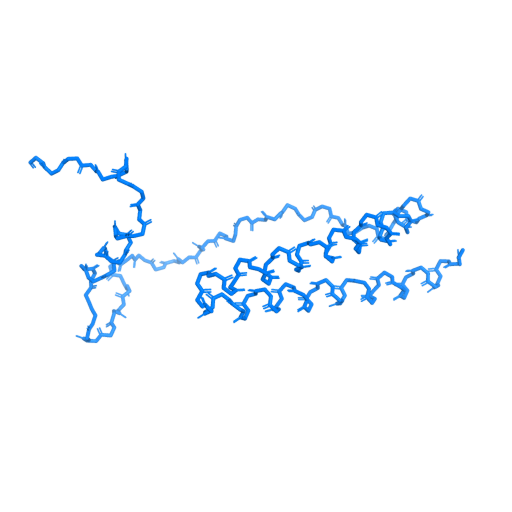HHHHHHHHHHHHHHIIIIIIHHHHHH-GGGSPP------------S-GGG----TT--HHHHHHHHHHHS-GGGS----

pLDDT: mean 80.01, std 13.33, range [39.66, 95.19]